Protein AF-A0A850HTK0-F1 (afdb_monomer_lite)

Foldseek 3Di:
DDFDFDFPPDPDDTDRDTDDQLLAEEAQEEQPAPVCDVVNVVVVVVVCVVVVRPHYDYDYDYPAFPQQLPCPQCCPVHVRTDHDPVSNVVVVVVVVVVCVVGVD

Radius of gyration: 18.52 Å; chains: 1; bounding box: 55×26×38 Å

pLDDT: mean 82.86, std 20.65, range [35.91, 98.56]

Secondary structure (DSSP, 8-state):
---------SSS-----------EEEEEEETT-TTS-HHHHHHHHHHHHHHT-SEEEEEEETT--BTTT-TT-BSSS-TTBB--HHHHHHHHHHHHHHHHHH--

Sequence (104 aa):
MHTRDVDYAGGDASLRGYLAFNDAELVLTGADDPLTPPDQVVAFENEMRAGKVADWQVISYGNTLHGFTNPTADGSIMKSALYDARADRRSWAAMQGLFDEVLV

Structure (mmCIF, N/CA/C/O backbone):
data_AF-A0A850HTK0-F1
#
_entry.id   AF-A0A850HTK0-F1
#
loop_
_atom_site.group_PDB
_atom_site.id
_atom_site.type_symbol
_atom_site.label_atom_id
_atom_site.label_alt_id
_atom_site.label_comp_id
_atom_site.label_asym_id
_atom_site.label_entity_id
_atom_site.label_seq_id
_atom_site.pdbx_PDB_ins_code
_atom_site.Cartn_x
_atom_site.Cartn_y
_atom_site.Cartn_z
_atom_site.occupancy
_atom_site.B_iso_or_equiv
_atom_site.auth_seq_id
_atom_site.auth_comp_id
_atom_site.auth_asym_id
_atom_site.auth_atom_id
_atom_site.pdbx_PDB_model_num
ATOM 1 N N . MET A 1 1 ? -15.474 -0.619 15.183 1.00 41.69 1 MET A N 1
ATOM 2 C CA . MET A 1 1 ? -16.940 -0.444 15.098 1.00 41.69 1 MET A CA 1
ATOM 3 C C . MET A 1 1 ? -17.271 1.040 15.225 1.00 41.69 1 MET A C 1
ATOM 5 O O . MET A 1 1 ? -17.462 1.519 16.342 1.00 41.69 1 MET A O 1
ATOM 9 N N . HIS A 1 2 ? -17.282 1.800 14.123 1.00 38.28 2 HIS A N 1
ATOM 10 C CA . HIS A 1 2 ? -17.964 3.092 14.150 1.00 38.28 2 HIS A CA 1
ATOM 11 C C . HIS A 1 2 ? -19.457 2.852 13.975 1.00 38.28 2 HIS A C 1
ATOM 13 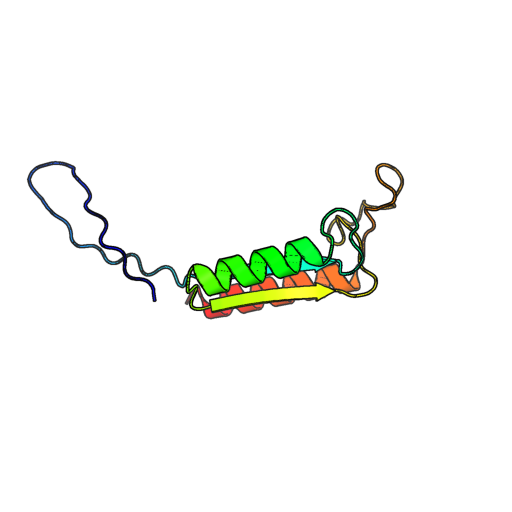O O . HIS A 1 2 ? -19.925 2.329 12.973 1.00 38.28 2 HIS A O 1
ATOM 19 N N . THR A 1 3 ? -20.220 3.234 14.987 1.00 35.91 3 THR A N 1
ATOM 20 C CA . THR A 1 3 ? -21.666 3.359 14.874 1.00 35.91 3 THR A CA 1
ATOM 21 C C . THR A 1 3 ? -21.960 4.800 14.490 1.00 35.91 3 THR A C 1
ATOM 23 O O . THR A 1 3 ? -21.690 5.711 15.277 1.00 35.91 3 THR A O 1
ATOM 26 N N . ARG A 1 4 ? -22.490 5.028 13.290 1.00 44.03 4 ARG A N 1
ATOM 27 C CA . ARG A 1 4 ? -23.138 6.294 12.942 1.00 44.03 4 ARG A CA 1
ATOM 28 C C . ARG A 1 4 ? -24.637 6.059 12.889 1.00 44.03 4 ARG A C 1
ATOM 30 O O . ARG A 1 4 ? -25.089 5.160 12.186 1.00 44.03 4 ARG A O 1
ATOM 37 N N . ASP A 1 5 ? -25.384 6.865 13.632 1.00 47.84 5 ASP A N 1
ATOM 38 C CA . ASP A 1 5 ? -26.833 6.926 13.488 1.00 47.84 5 ASP A CA 1
ATOM 39 C C . ASP A 1 5 ? -27.150 7.452 12.082 1.00 47.84 5 ASP A C 1
ATOM 41 O O . ASP A 1 5 ? -26.675 8.520 11.685 1.00 47.84 5 ASP A O 1
ATOM 45 N N . VAL A 1 6 ? -27.908 6.678 11.306 1.00 52.69 6 VAL A N 1
ATOM 46 C CA . VAL A 1 6 ? -28.411 7.095 9.994 1.00 52.69 6 VAL A CA 1
ATOM 47 C C . VAL A 1 6 ? -29.922 7.224 10.104 1.00 52.69 6 VAL A C 1
ATOM 49 O O . VAL A 1 6 ? -30.636 6.224 10.175 1.00 52.69 6 VAL A O 1
ATOM 52 N N . ASP A 1 7 ? -30.409 8.462 10.114 1.00 49.97 7 ASP A N 1
ATOM 53 C CA . ASP A 1 7 ? -31.839 8.750 10.057 1.00 49.97 7 ASP A CA 1
ATOM 54 C C . ASP A 1 7 ? -32.323 8.640 8.603 1.00 49.97 7 ASP A C 1
ATOM 56 O O . ASP A 1 7 ? -32.096 9.527 7.777 1.00 49.97 7 ASP A O 1
ATOM 60 N N . TYR A 1 8 ? -33.014 7.549 8.271 1.00 44.84 8 TYR A N 1
ATOM 61 C CA . TYR A 1 8 ? -33.751 7.444 7.011 1.00 44.84 8 TYR A CA 1
ATOM 62 C C . TYR A 1 8 ? -35.067 8.222 7.131 1.00 44.84 8 TYR A C 1
ATOM 64 O O . TYR A 1 8 ? -36.056 7.716 7.656 1.00 44.84 8 TYR A O 1
ATOM 72 N N . ALA A 1 9 ? -35.097 9.465 6.648 1.00 45.12 9 ALA A N 1
ATOM 73 C CA . ALA A 1 9 ? -36.322 10.260 6.596 1.00 45.12 9 ALA A CA 1
ATOM 74 C C . ALA A 1 9 ? -37.189 9.846 5.391 1.00 45.12 9 ALA A C 1
ATOM 76 O O . ALA A 1 9 ? -37.118 10.437 4.314 1.00 45.12 9 ALA A O 1
ATOM 77 N N . GLY A 1 10 ? -38.010 8.814 5.583 1.00 39.97 10 GLY A N 1
ATOM 78 C CA . GLY A 1 10 ? -39.035 8.377 4.636 1.00 39.97 10 GLY A CA 1
ATOM 79 C C . GLY A 1 10 ? -40.346 8.051 5.352 1.00 39.97 10 GLY A C 1
ATOM 80 O O . GLY A 1 10 ? -40.633 6.884 5.586 1.00 39.97 10 GLY A O 1
ATOM 81 N N . GLY A 1 11 ? -41.145 9.070 5.690 1.00 62.81 11 GLY A N 1
ATOM 82 C CA . GLY A 1 11 ? -42.460 8.897 6.332 1.00 62.81 11 GLY A CA 1
ATOM 83 C C . GLY A 1 11 ? -42.449 8.950 7.868 1.00 62.81 11 GLY A C 1
ATOM 84 O O . GLY A 1 11 ? -41.573 9.572 8.461 1.00 62.81 11 GLY A O 1
ATOM 85 N N . ASP A 1 12 ? -43.461 8.348 8.506 1.00 45.34 12 ASP A N 1
ATOM 86 C CA . ASP A 1 12 ? -43.731 8.388 9.958 1.00 45.34 12 ASP A CA 1
ATOM 87 C C . ASP A 1 12 ? -42.965 7.335 10.785 1.00 45.34 12 ASP A C 1
ATOM 89 O O . ASP A 1 12 ? -43.128 7.261 12.004 1.00 45.34 12 ASP A O 1
ATOM 93 N N . ALA A 1 13 ? -42.101 6.546 10.145 1.00 41.00 13 ALA A N 1
ATOM 94 C CA . ALA A 1 13 ? -41.314 5.506 10.791 1.00 41.00 13 ALA A CA 1
ATOM 95 C C . ALA A 1 13 ? -39.833 5.900 10.864 1.00 41.00 13 ALA A C 1
ATOM 97 O O . ALA A 1 13 ? -39.149 5.991 9.846 1.00 41.00 13 ALA A O 1
ATOM 98 N N . SER A 1 14 ? -39.312 6.073 12.082 1.00 42.47 14 SER A N 1
ATOM 99 C CA . SER A 1 14 ? -37.870 6.094 12.328 1.00 42.47 14 SER A CA 1
ATOM 100 C C . SER A 1 14 ? -37.374 4.663 12.549 1.00 42.47 14 SER A C 1
ATOM 102 O O . SER A 1 14 ? -37.668 4.017 13.555 1.00 42.47 14 SER A O 1
ATOM 104 N N . LEU A 1 15 ? -36.619 4.138 11.588 1.00 37.94 15 LEU A N 1
ATOM 105 C CA . LEU A 1 15 ? -35.900 2.874 11.737 1.00 37.94 15 LEU A CA 1
ATOM 106 C C . LEU A 1 15 ? -34.493 3.175 12.260 1.00 37.94 15 LEU A C 1
ATOM 108 O O . LEU A 1 15 ? -33.657 3.701 11.532 1.00 37.94 15 LEU A O 1
ATOM 112 N N . ARG A 1 16 ? -34.221 2.821 13.523 1.00 42.88 16 ARG A N 1
ATOM 113 C CA . ARG A 1 16 ? -32.848 2.751 14.046 1.00 42.88 16 ARG A CA 1
ATOM 114 C C . ARG A 1 16 ? -32.200 1.469 13.534 1.00 42.88 16 ARG A C 1
ATOM 116 O O . ARG A 1 16 ? -32.414 0.400 14.101 1.00 42.88 16 ARG A O 1
ATOM 123 N N . GLY A 1 17 ? -31.456 1.569 12.439 1.00 41.66 17 GLY A N 1
ATOM 124 C CA . GLY A 1 17 ? -30.609 0.491 11.938 1.00 41.66 17 GLY A CA 1
ATOM 125 C C . GLY A 1 17 ? -29.152 0.725 12.322 1.00 41.66 17 GLY A C 1
ATOM 126 O O . GLY A 1 17 ? -28.648 1.834 12.173 1.00 41.66 17 GLY A O 1
ATOM 127 N N . TYR A 1 18 ? -28.465 -0.320 12.780 1.00 38.84 18 TYR A N 1
ATOM 128 C CA . TYR A 1 18 ? -27.007 -0.325 12.868 1.00 38.84 18 TYR A CA 1
ATOM 129 C C . TYR A 1 18 ? -26.462 -0.894 11.556 1.00 38.84 18 TYR A C 1
ATOM 131 O O . TYR A 1 18 ? -26.616 -2.086 11.299 1.00 38.84 18 TYR A O 1
ATOM 139 N N . LEU A 1 19 ? -25.827 -0.066 10.726 1.00 40.47 19 LEU A N 1
ATOM 140 C CA . LEU A 1 19 ? -24.872 -0.568 9.738 1.00 40.47 19 LEU A CA 1
ATOM 141 C C . LEU A 1 19 ? -23.511 -0.619 10.424 1.00 40.47 19 LEU A C 1
ATOM 143 O O . LEU A 1 19 ? -22.859 0.404 10.609 1.00 40.47 19 LEU A O 1
ATOM 147 N N . ALA A 1 20 ? -23.123 -1.813 10.862 1.00 38.69 20 ALA A N 1
ATOM 148 C CA . ALA A 1 20 ? -21.749 -2.092 11.233 1.00 38.69 20 ALA A CA 1
ATOM 149 C C . ALA A 1 20 ? -21.004 -2.450 9.946 1.00 38.69 20 ALA A C 1
ATOM 151 O O . ALA A 1 20 ? -21.025 -3.598 9.515 1.00 38.69 20 ALA A O 1
ATOM 152 N N . PHE A 1 21 ? -20.385 -1.463 9.305 1.00 50.59 21 PHE A N 1
ATOM 153 C CA . PHE A 1 21 ? -19.237 -1.775 8.468 1.00 50.59 21 PHE A CA 1
ATOM 154 C C . PHE A 1 21 ? -18.053 -1.945 9.421 1.00 50.59 21 PHE A C 1
ATOM 156 O O . PHE A 1 21 ? -17.841 -1.135 10.328 1.00 50.59 21 PHE A O 1
ATOM 163 N N . ASN A 1 22 ? -17.314 -3.039 9.280 1.00 56.38 22 ASN A N 1
ATOM 164 C CA . ASN A 1 22 ? -15.960 -3.071 9.804 1.00 56.38 22 ASN A CA 1
ATOM 165 C C . ASN A 1 22 ? -15.177 -2.078 8.936 1.00 56.38 22 ASN A C 1
ATOM 167 O O . ASN A 1 22 ? -14.883 -2.380 7.785 1.00 56.38 22 ASN A O 1
ATOM 171 N N . ASP A 1 23 ? -14.9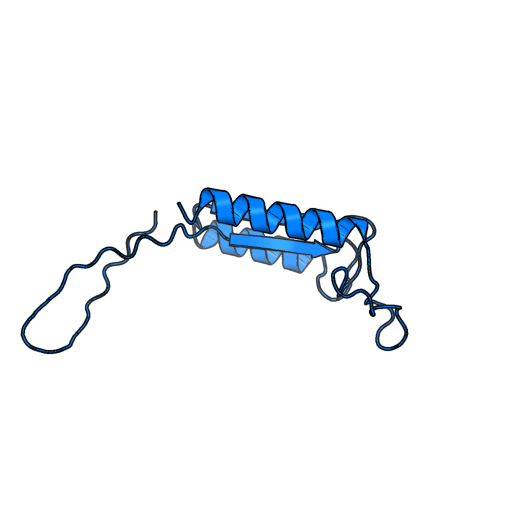69 -0.858 9.443 1.00 72.44 23 ASP A N 1
ATOM 172 C CA . ASP A 1 23 ? -14.231 0.219 8.766 1.00 72.44 23 ASP A CA 1
ATOM 173 C C . ASP A 1 23 ? -12.729 -0.110 8.712 1.00 72.44 23 ASP A C 1
ATOM 175 O O . ASP A 1 23 ? -11.917 0.558 9.355 1.00 72.44 23 ASP A O 1
ATOM 179 N N . ALA A 1 24 ? -12.384 -1.195 8.022 1.00 87.44 24 ALA A N 1
ATOM 180 C CA . ALA A 1 24 ? -11.019 -1.642 7.829 1.00 87.44 24 ALA A CA 1
ATOM 181 C C . ALA A 1 24 ? -10.518 -1.158 6.465 1.00 87.44 24 ALA A C 1
ATOM 183 O O . ALA A 1 24 ? -11.056 -1.535 5.422 1.00 87.44 24 ALA A O 1
ATOM 184 N N . GLU A 1 25 ? -9.497 -0.306 6.480 1.00 90.75 25 GLU A N 1
ATOM 185 C CA . GLU A 1 25 ? -8.916 0.297 5.278 1.00 90.75 25 GLU A CA 1
ATOM 186 C C . GLU A 1 25 ? -7.559 -0.348 4.953 1.00 90.75 25 GLU A C 1
ATOM 188 O O . GLU A 1 25 ? -6.679 -0.427 5.809 1.00 90.75 25 GLU A O 1
ATOM 193 N N . LEU A 1 26 ? -7.345 -0.784 3.710 1.00 95.25 26 LEU A N 1
ATOM 194 C CA . LEU A 1 26 ? -6.087 -1.404 3.279 1.00 95.25 26 LEU A CA 1
ATOM 195 C C . LEU A 1 26 ? -5.545 -0.729 2.022 1.00 95.25 26 LEU A C 1
ATOM 197 O O . LEU A 1 26 ? -6.120 -0.839 0.940 1.00 95.25 26 LEU A O 1
ATOM 201 N N . VAL A 1 27 ? -4.372 -0.113 2.153 1.00 96.75 27 VAL A N 1
ATOM 202 C CA . VAL A 1 27 ? -3.631 0.489 1.043 1.00 96.75 27 VAL A CA 1
ATOM 203 C C . VAL A 1 27 ? -2.441 -0.391 0.671 1.00 96.75 27 VAL A C 1
ATOM 205 O O . VAL A 1 27 ? -1.604 -0.729 1.508 1.00 96.75 27 VAL A O 1
ATOM 208 N N . LEU A 1 28 ? -2.343 -0.739 -0.611 1.00 97.56 28 LEU A N 1
ATOM 209 C CA . LEU A 1 28 ? -1.305 -1.603 -1.178 1.00 97.56 28 LEU A CA 1
ATOM 210 C C . LEU A 1 28 ? -0.553 -0.813 -2.250 1.00 97.56 28 LEU A C 1
ATOM 212 O O . LEU A 1 28 ? -1.118 -0.515 -3.301 1.00 97.56 28 LEU A O 1
ATOM 216 N N . THR A 1 29 ? 0.706 -0.454 -1.997 1.00 97.00 29 THR A N 1
ATOM 217 C CA . THR A 1 29 ? 1.448 0.481 -2.859 1.00 97.00 29 THR A CA 1
ATOM 218 C C . THR A 1 29 ? 2.852 -0.008 -3.210 1.00 97.00 29 THR A C 1
ATOM 220 O O . THR A 1 29 ? 3.459 -0.800 -2.486 1.00 97.00 29 THR A O 1
ATOM 223 N N . GLY A 1 30 ? 3.380 0.456 -4.343 1.00 96.31 30 GLY A N 1
ATOM 224 C CA . GLY A 1 30 ? 4.780 0.269 -4.709 1.00 96.31 30 GLY A CA 1
ATOM 225 C C . GLY A 1 30 ? 5.658 1.286 -3.982 1.00 96.31 30 GLY A C 1
ATOM 226 O O . GLY A 1 30 ? 5.403 2.482 -4.056 1.00 96.31 30 GLY A O 1
ATOM 227 N N . ALA A 1 31 ? 6.698 0.834 -3.281 1.00 95.56 31 ALA A N 1
ATOM 228 C CA . ALA A 1 31 ? 7.564 1.724 -2.503 1.00 95.56 31 ALA A CA 1
ATOM 229 C C . ALA A 1 31 ? 8.423 2.656 -3.376 1.00 95.56 31 ALA A C 1
ATOM 231 O O . ALA A 1 31 ? 8.900 3.674 -2.881 1.00 95.56 31 ALA A O 1
ATOM 232 N N . ASP A 1 32 ? 8.616 2.304 -4.650 1.00 95.38 32 ASP A N 1
ATOM 233 C CA . ASP A 1 32 ? 9.405 3.079 -5.609 1.00 95.38 32 ASP A CA 1
ATOM 234 C C . ASP A 1 32 ? 8.520 3.791 -6.644 1.00 95.38 32 ASP A C 1
ATOM 236 O O . ASP A 1 32 ? 9.040 4.362 -7.602 1.00 95.38 32 ASP A O 1
ATOM 240 N N . ASP A 1 33 ? 7.190 3.751 -6.481 1.00 93.44 33 ASP A N 1
ATOM 241 C CA . ASP A 1 33 ? 6.243 4.400 -7.386 1.00 93.44 33 ASP A CA 1
ATOM 242 C C . ASP A 1 33 ? 6.378 5.936 -7.309 1.00 93.44 33 ASP A C 1
ATOM 244 O O . ASP A 1 33 ? 5.989 6.543 -6.309 1.00 93.44 33 ASP A O 1
ATOM 248 N N . PRO A 1 34 ? 6.866 6.613 -8.367 1.00 91.94 34 PRO A N 1
ATOM 249 C CA . PRO A 1 34 ? 6.995 8.067 -8.357 1.00 91.94 34 PRO A CA 1
ATOM 250 C C . PRO A 1 34 ? 5.644 8.792 -8.427 1.00 91.94 34 PRO A C 1
ATOM 252 O O . PRO A 1 34 ? 5.605 10.003 -8.212 1.00 91.94 34 PRO A O 1
ATOM 255 N N . LEU A 1 35 ? 4.549 8.091 -8.749 1.00 91.25 35 LEU A N 1
ATOM 256 C CA . LEU A 1 35 ? 3.193 8.640 -8.698 1.00 91.25 35 LEU A CA 1
ATOM 257 C C . LEU A 1 35 ? 2.617 8.627 -7.277 1.00 91.25 35 LEU A C 1
ATOM 259 O O . LEU A 1 35 ? 1.708 9.408 -6.999 1.00 91.25 35 LEU A O 1
ATOM 263 N N . THR A 1 36 ? 3.184 7.804 -6.389 1.00 89.31 36 THR A N 1
ATOM 264 C CA . THR A 1 36 ? 2.808 7.698 -4.972 1.00 89.31 36 THR A CA 1
ATOM 265 C C . THR A 1 36 ? 4.047 7.904 -4.087 1.00 89.31 36 THR A C 1
ATOM 267 O O . THR A 1 36 ? 4.524 6.965 -3.446 1.00 89.31 36 THR A O 1
ATOM 270 N N . PRO A 1 37 ? 4.626 9.119 -4.062 1.00 90.50 37 PRO A N 1
ATOM 271 C CA . PRO A 1 37 ? 5.846 9.379 -3.310 1.00 90.50 37 PRO A CA 1
ATOM 272 C C . PRO A 1 37 ? 5.645 9.192 -1.789 1.00 90.50 37 PRO A C 1
ATOM 274 O O . PRO A 1 37 ? 4.518 9.271 -1.289 1.00 90.50 37 PRO A O 1
ATOM 277 N N . PRO A 1 38 ? 6.726 8.954 -1.016 1.00 90.06 38 PRO A N 1
ATOM 278 C CA . PRO A 1 38 ? 6.627 8.605 0.406 1.00 90.06 38 PRO A CA 1
ATOM 279 C C . PRO A 1 38 ? 5.881 9.627 1.276 1.00 90.06 38 PRO A C 1
ATOM 281 O O . PRO A 1 38 ? 5.270 9.261 2.278 1.00 90.06 38 PRO A O 1
ATOM 284 N N . ASP A 1 39 ? 5.911 10.905 0.908 1.00 92.12 39 ASP A N 1
ATOM 285 C CA . ASP A 1 39 ? 5.183 11.973 1.593 1.00 92.12 39 ASP A CA 1
ATOM 286 C C . ASP A 1 39 ? 3.660 11.827 1.469 1.00 92.12 39 ASP A C 1
ATOM 288 O O . ASP A 1 39 ? 2.955 12.145 2.425 1.00 92.12 39 ASP A O 1
ATOM 292 N N . GLN A 1 40 ? 3.147 11.284 0.359 1.00 92.88 40 GLN A N 1
ATOM 293 C CA . GLN A 1 40 ? 1.722 10.961 0.229 1.00 92.88 40 GLN A CA 1
ATOM 294 C C . GLN A 1 40 ? 1.317 9.799 1.135 1.00 92.88 40 GLN A C 1
ATOM 296 O O . GLN A 1 40 ? 0.258 9.860 1.756 1.00 92.88 40 GLN A O 1
ATOM 301 N N . VAL A 1 41 ? 2.171 8.779 1.272 1.00 92.94 41 VAL A N 1
ATOM 302 C CA . VAL A 1 41 ? 1.935 7.683 2.226 1.00 92.94 41 VAL A CA 1
ATOM 303 C C . VAL A 1 41 ? 1.876 8.235 3.650 1.00 92.94 41 VAL A C 1
ATOM 305 O O . VAL A 1 41 ? 0.914 7.987 4.370 1.00 92.94 41 VAL A O 1
ATOM 308 N N . VAL A 1 42 ? 2.845 9.071 4.034 1.00 94.88 42 VAL A N 1
ATOM 309 C CA . VAL A 1 42 ? 2.856 9.727 5.352 1.00 94.88 42 VAL A CA 1
ATOM 310 C C . VAL A 1 42 ? 1.625 10.616 5.556 1.00 94.88 42 VAL A C 1
ATOM 312 O O . VAL A 1 42 ? 1.055 10.634 6.649 1.00 94.88 42 VAL A O 1
ATOM 315 N N . ALA A 1 43 ? 1.197 11.355 4.530 1.00 93.88 43 ALA A N 1
ATOM 316 C CA . ALA A 1 43 ? -0.002 12.183 4.592 1.00 93.88 43 ALA A CA 1
ATOM 317 C C . ALA A 1 43 ? -1.263 11.338 4.829 1.00 93.88 43 ALA A C 1
ATOM 319 O O . ALA A 1 43 ? -2.035 11.666 5.730 1.00 93.88 43 ALA A O 1
ATOM 320 N N . PHE A 1 44 ? -1.419 10.228 4.103 1.00 92.38 44 PHE A N 1
ATOM 321 C CA . PHE A 1 44 ? -2.514 9.278 4.298 1.00 92.38 44 PHE A CA 1
ATOM 322 C C . PHE A 1 44 ? -2.518 8.703 5.720 1.00 92.38 44 PHE A C 1
ATOM 324 O O . PHE A 1 44 ? -3.539 8.747 6.404 1.00 92.38 44 PHE A O 1
ATOM 331 N N . GLU A 1 45 ? -1.372 8.234 6.223 1.00 93.00 45 GLU A N 1
ATOM 332 C CA . GLU A 1 45 ? -1.293 7.716 7.594 1.00 93.00 45 GLU A CA 1
ATOM 333 C C . GLU A 1 45 ? -1.698 8.774 8.635 1.00 93.00 45 GLU A C 1
ATOM 335 O O . GLU A 1 45 ? -2.355 8.470 9.633 1.00 93.00 45 GLU A O 1
ATOM 340 N N . ASN A 1 46 ? -1.302 10.033 8.425 1.00 93.44 46 ASN A N 1
ATOM 341 C CA . ASN A 1 46 ? -1.685 11.136 9.301 1.00 93.44 46 ASN A CA 1
ATOM 342 C C . ASN A 1 46 ? -3.185 11.434 9.228 1.00 93.44 46 ASN A C 1
ATOM 344 O O . ASN A 1 46 ? -3.782 11.719 10.266 1.00 93.44 46 ASN A O 1
ATOM 348 N N . GLU A 1 47 ? -3.798 11.335 8.048 1.00 89.75 47 GLU A N 1
ATOM 349 C CA . GLU A 1 47 ? -5.246 11.458 7.868 1.00 89.75 47 GLU A CA 1
ATOM 350 C C . GLU A 1 47 ? -5.996 10.353 8.621 1.00 89.75 47 GLU A C 1
ATOM 352 O O . GLU A 1 47 ? -6.903 10.659 9.397 1.00 89.75 47 GLU A O 1
ATOM 357 N N . MET A 1 48 ? -5.563 9.094 8.499 1.00 89.88 48 MET A N 1
ATOM 358 C CA . MET A 1 48 ? -6.162 7.969 9.229 1.00 89.88 48 MET A CA 1
ATOM 359 C C . MET A 1 48 ? -6.066 8.160 10.750 1.00 89.88 48 MET A C 1
ATOM 361 O O . MET A 1 48 ? -7.049 7.976 11.476 1.00 89.88 48 MET A O 1
ATOM 365 N N . ARG A 1 49 ? -4.902 8.609 11.247 1.00 89.94 49 ARG A N 1
ATOM 366 C CA . ARG A 1 49 ? -4.695 8.937 12.671 1.00 89.94 49 ARG A CA 1
ATOM 367 C C . ARG A 1 49 ? -5.584 10.094 13.127 1.00 89.94 49 ARG A C 1
ATOM 369 O O . ARG A 1 49 ? -6.207 10.001 14.184 1.00 89.94 49 ARG A O 1
ATOM 376 N N . ALA A 1 50 ? -5.654 11.177 12.353 1.00 89.62 50 ALA A N 1
ATOM 377 C CA . ALA A 1 50 ? -6.466 12.350 12.674 1.00 89.62 50 ALA A CA 1
ATOM 378 C C . ALA A 1 50 ? -7.970 12.029 12.665 1.00 89.62 50 ALA A C 1
ATOM 380 O O . ALA A 1 50 ? -8.702 12.480 13.549 1.00 89.62 50 ALA A O 1
ATOM 381 N N . GLY A 1 51 ? -8.407 11.203 11.712 1.00 86.62 51 GLY A N 1
ATOM 382 C CA . GLY A 1 51 ? -9.770 10.686 11.600 1.00 86.62 51 GLY A CA 1
ATOM 383 C C . GLY A 1 51 ? -10.132 9.650 12.664 1.00 86.62 51 GLY A C 1
ATOM 384 O O . GLY A 1 51 ? -11.310 9.346 12.824 1.00 86.62 51 GLY A O 1
ATOM 385 N N . LYS A 1 52 ? -9.147 9.153 13.430 1.00 88.75 52 LYS A N 1
ATOM 386 C CA . LYS A 1 52 ? -9.304 8.073 14.417 1.00 88.75 52 LYS A CA 1
ATOM 387 C C . LYS A 1 52 ? -9.894 6.801 13.799 1.00 88.75 52 LYS A C 1
ATOM 389 O O . LYS A 1 52 ? -10.693 6.121 14.446 1.00 88.75 52 LYS A O 1
ATOM 394 N N . VAL A 1 53 ? -9.487 6.493 12.566 1.00 85.12 53 VAL A N 1
ATOM 395 C CA . VAL A 1 53 ? -9.844 5.240 11.893 1.00 85.12 53 VAL A CA 1
ATOM 396 C C . VAL A 1 53 ? -9.300 4.088 12.730 1.00 85.12 53 VAL A C 1
ATOM 398 O O . VAL A 1 53 ? -8.119 4.069 13.082 1.00 85.12 53 VAL A O 1
ATOM 401 N N . ALA A 1 54 ? -10.193 3.186 13.132 1.00 87.31 54 ALA A N 1
ATOM 402 C CA . ALA A 1 54 ? -9.888 2.165 14.128 1.00 87.31 54 ALA A CA 1
ATOM 403 C C . ALA A 1 54 ? -8.987 1.052 13.579 1.00 87.31 54 ALA A C 1
ATOM 405 O O . ALA A 1 54 ? -8.173 0.521 14.332 1.00 87.31 54 ALA A O 1
ATOM 406 N N . ASP A 1 55 ? -9.135 0.723 12.296 1.00 91.44 55 ASP A N 1
ATOM 407 C CA . ASP A 1 55 ? -8.401 -0.345 11.632 1.00 91.44 55 ASP A CA 1
ATOM 408 C C . ASP A 1 55 ? -7.977 0.112 10.235 1.00 91.44 55 ASP A C 1
ATOM 410 O O . ASP A 1 55 ? -8.800 0.366 9.359 1.00 91.44 55 ASP A O 1
ATOM 414 N N . TRP A 1 56 ? -6.676 0.307 10.051 1.00 93.62 56 TRP A N 1
ATOM 415 C CA . TRP A 1 56 ? -6.115 0.651 8.756 1.00 93.62 56 TRP A CA 1
ATOM 416 C C . TRP A 1 56 ? -4.706 0.093 8.622 1.00 93.62 56 TRP A C 1
ATOM 418 O O . TRP A 1 56 ? -3.947 0.004 9.593 1.00 93.62 56 TRP A O 1
ATOM 428 N N . GLN A 1 57 ? -4.338 -0.255 7.395 1.00 95.69 57 GLN A N 1
ATOM 429 C CA . GLN A 1 57 ? -3.031 -0.796 7.056 1.00 95.69 57 GLN A CA 1
ATOM 430 C C . GLN A 1 57 ? -2.516 -0.167 5.764 1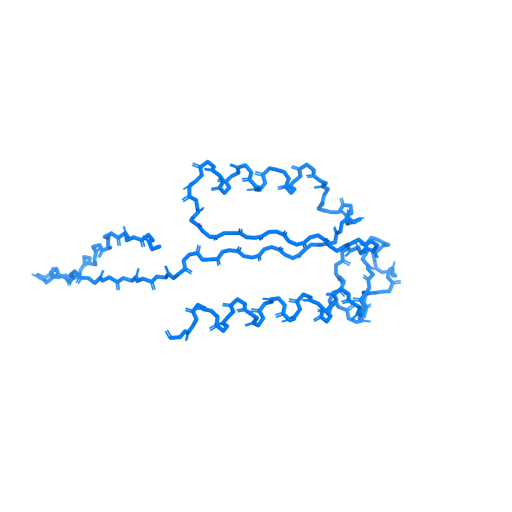.00 95.69 57 GLN A C 1
ATOM 432 O O . GLN A 1 57 ? -3.259 0.036 4.805 1.00 95.69 57 GLN A O 1
ATOM 437 N N . VAL A 1 58 ? -1.210 0.089 5.722 1.00 96.56 58 VAL A N 1
ATOM 438 C CA . VAL A 1 58 ? -0.491 0.413 4.488 1.00 96.56 58 VAL A CA 1
ATOM 439 C C . VAL A 1 58 ? 0.618 -0.613 4.307 1.00 96.56 58 VAL A C 1
ATOM 441 O O . VAL A 1 58 ? 1.434 -0.815 5.207 1.00 96.56 58 VAL A O 1
ATOM 444 N N . ILE A 1 59 ? 0.667 -1.256 3.142 1.00 97.50 59 ILE A N 1
ATOM 445 C CA . ILE A 1 59 ? 1.735 -2.183 2.766 1.00 97.50 59 ILE A CA 1
ATOM 446 C C . ILE A 1 59 ? 2.470 -1.617 1.554 1.00 97.50 59 ILE A C 1
ATOM 448 O O . ILE A 1 59 ? 1.920 -1.549 0.454 1.00 97.50 59 ILE A O 1
ATOM 452 N N . SER A 1 60 ? 3.738 -1.263 1.758 1.00 96.44 60 SER A N 1
ATOM 453 C CA . SER A 1 60 ? 4.631 -0.793 0.697 1.00 96.44 60 SER A CA 1
ATOM 454 C C . SER A 1 60 ? 5.538 -1.923 0.208 1.00 96.44 60 SER A C 1
ATOM 456 O O . SER A 1 60 ? 6.344 -2.475 0.964 1.00 96.44 60 SER A O 1
ATOM 458 N N . TYR A 1 61 ? 5.437 -2.271 -1.072 1.00 97.44 61 TYR A N 1
ATOM 459 C CA . TYR A 1 61 ? 6.261 -3.300 -1.702 1.00 97.44 61 TYR A CA 1
ATOM 460 C C . TYR A 1 61 ? 7.553 -2.689 -2.257 1.00 97.44 61 TYR A C 1
ATOM 462 O O . TYR A 1 61 ? 7.524 -1.870 -3.166 1.00 97.44 61 TYR A O 1
ATOM 470 N N . GLY A 1 62 ? 8.707 -3.076 -1.707 1.00 96.19 62 GLY A N 1
ATOM 471 C CA . GLY A 1 62 ? 10.013 -2.614 -2.201 1.00 96.19 62 GLY A CA 1
ATOM 472 C C . GLY A 1 62 ? 10.350 -3.158 -3.588 1.00 96.19 62 GLY A C 1
ATOM 473 O O . GLY A 1 62 ? 10.039 -4.321 -3.865 1.00 96.19 62 GLY A O 1
ATOM 474 N N . ASN A 1 63 ? 11.055 -2.369 -4.402 1.00 96.38 63 ASN A N 1
ATOM 475 C CA . ASN A 1 63 ? 11.394 -2.655 -5.801 1.00 96.38 63 ASN A CA 1
ATOM 476 C C . ASN A 1 63 ? 10.158 -2.737 -6.707 1.00 96.38 63 ASN A C 1
ATOM 478 O O . ASN A 1 63 ? 10.138 -3.515 -7.660 1.00 96.38 63 ASN A O 1
ATOM 482 N N . THR A 1 64 ? 9.111 -1.978 -6.382 1.00 97.00 64 THR A N 1
ATOM 483 C CA . THR A 1 64 ? 7.809 -2.056 -7.048 1.00 97.00 64 THR A CA 1
ATOM 484 C C . THR A 1 64 ? 7.341 -0.661 -7.454 1.00 97.00 64 THR A C 1
ATOM 486 O O . THR A 1 64 ? 7.343 0.265 -6.644 1.00 97.00 64 THR A O 1
ATOM 489 N N . LEU A 1 65 ? 6.952 -0.537 -8.724 1.00 95.75 65 LEU A N 1
ATOM 490 C CA . LEU A 1 65 ? 6.517 0.695 -9.383 1.00 95.75 65 LEU A CA 1
ATOM 491 C C . LEU A 1 65 ? 4.985 0.757 -9.505 1.00 95.75 65 LEU A C 1
ATOM 493 O O . LEU A 1 65 ? 4.275 -0.119 -9.007 1.00 95.75 65 LEU A O 1
ATOM 497 N N . HIS A 1 66 ? 4.471 1.778 -10.194 1.00 95.00 66 HIS A N 1
ATOM 498 C CA . HIS A 1 66 ? 3.047 1.897 -10.486 1.00 95.00 66 HIS A CA 1
ATOM 499 C C . HIS A 1 66 ? 2.522 0.692 -11.281 1.00 95.00 66 HIS A C 1
ATOM 501 O O . HIS A 1 66 ? 3.248 0.066 -12.057 1.00 95.00 66 HIS A O 1
ATOM 507 N N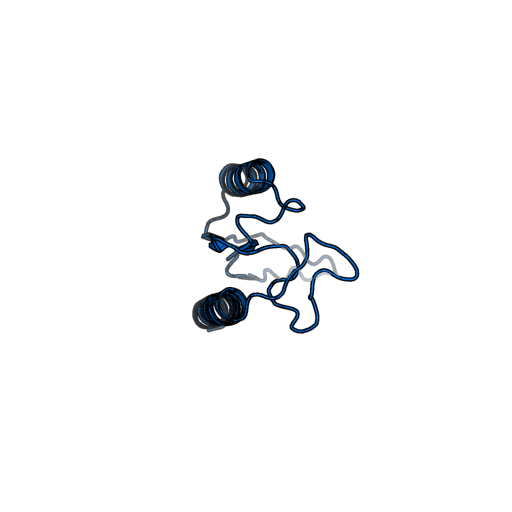 . GLY A 1 67 ? 1.231 0.384 -11.136 1.00 92.62 67 GLY A N 1
ATOM 508 C CA . GLY A 1 67 ? 0.571 -0.640 -11.952 1.00 92.62 67 GLY A CA 1
ATOM 509 C C . GLY A 1 67 ? 1.151 -2.050 -11.793 1.00 92.62 67 GLY A C 1
ATOM 510 O O . GLY A 1 67 ? 1.029 -2.859 -12.710 1.00 92.62 67 GLY A O 1
ATOM 511 N N . PHE A 1 68 ? 1.769 -2.354 -10.648 1.00 96.94 68 PHE A N 1
ATOM 512 C CA . PHE A 1 68 ? 2.471 -3.617 -10.405 1.00 96.94 68 PHE A CA 1
ATOM 513 C C . PHE A 1 68 ? 1.595 -4.873 -10.468 1.00 96.94 68 PHE A C 1
ATOM 515 O O . PHE A 1 68 ? 2.135 -5.972 -10.563 1.00 96.94 68 PHE A O 1
ATOM 522 N N . THR A 1 69 ? 0.270 -4.718 -10.437 1.00 96.62 69 THR A N 1
ATOM 523 C CA . THR A 1 69 ? -0.730 -5.785 -10.589 1.00 96.62 69 THR A CA 1
ATOM 524 C C . THR A 1 69 ? -1.179 -5.997 -12.034 1.00 96.62 69 THR A C 1
ATOM 526 O O . THR A 1 69 ? -1.910 -6.941 -12.311 1.00 96.62 69 THR A O 1
ATOM 529 N N . ASN A 1 70 ? -0.774 -5.134 -12.974 1.00 95.94 70 ASN A N 1
ATOM 530 C CA . ASN A 1 70 ? -1.140 -5.260 -14.380 1.00 95.94 70 ASN A CA 1
ATOM 531 C C . ASN A 1 70 ? -0.048 -6.025 -15.150 1.00 95.94 70 ASN A C 1
ATOM 533 O O . ASN A 1 70 ? 1.003 -5.440 -15.414 1.00 95.94 70 ASN A O 1
ATOM 537 N N . PRO A 1 71 ? -0.290 -7.267 -15.614 1.00 95.44 71 PRO A N 1
ATOM 538 C CA . PRO A 1 71 ? 0.710 -8.060 -16.333 1.00 95.44 71 PRO A CA 1
ATOM 539 C C . PRO A 1 71 ? 1.191 -7.444 -17.651 1.00 95.44 71 PRO A C 1
ATOM 541 O O . PRO A 1 71 ? 2.227 -7.851 -18.170 1.00 95.44 71 PRO A O 1
ATOM 544 N N . THR A 1 72 ? 0.446 -6.487 -18.215 1.00 95.69 72 THR A N 1
ATOM 545 C CA . THR A 1 72 ? 0.821 -5.795 -19.456 1.00 95.69 72 THR A CA 1
ATOM 546 C C . THR A 1 72 ? 1.621 -4.516 -19.210 1.00 95.69 72 THR A C 1
ATOM 548 O O . THR A 1 72 ? 1.965 -3.832 -20.171 1.00 95.69 72 THR A O 1
ATOM 551 N N . ALA A 1 73 ? 1.875 -4.138 -17.954 1.00 94.06 73 ALA A N 1
ATOM 552 C CA . ALA A 1 73 ? 2.700 -2.983 -17.632 1.00 94.06 73 ALA A CA 1
ATOM 553 C C . ALA A 1 73 ? 4.179 -3.338 -17.844 1.00 94.06 73 ALA A C 1
ATOM 555 O O . ALA A 1 73 ? 4.801 -3.988 -17.009 1.00 94.06 73 ALA A O 1
ATOM 556 N N . ASP A 1 74 ? 4.741 -2.923 -18.975 1.00 93.75 74 ASP A N 1
ATOM 557 C CA . ASP A 1 74 ? 6.125 -3.201 -19.386 1.00 93.75 74 ASP A CA 1
ATOM 558 C C . ASP A 1 74 ? 6.996 -1.931 -19.471 1.00 93.75 74 ASP A C 1
ATOM 560 O O . ASP A 1 74 ? 8.124 -1.964 -19.962 1.00 93.75 74 ASP A O 1
ATOM 564 N N . GLY A 1 75 ? 6.472 -0.791 -19.016 1.00 92.62 75 GLY A N 1
ATOM 565 C CA . GLY A 1 75 ? 7.139 0.503 -19.104 1.00 92.62 75 GLY A CA 1
ATOM 566 C C . GLY A 1 75 ? 7.022 1.216 -20.460 1.00 92.62 75 GLY A C 1
ATOM 567 O O . GLY A 1 75 ? 7.524 2.336 -20.582 1.00 92.62 75 GLY A O 1
ATOM 568 N N . SER A 1 76 ? 6.374 0.621 -21.473 1.00 92.44 76 SER A N 1
ATOM 569 C CA . SER A 1 76 ? 6.291 1.191 -22.832 1.00 92.44 76 SER A CA 1
ATOM 570 C C . SER A 1 76 ? 5.420 2.450 -22.913 1.00 92.44 76 SER A C 1
ATOM 572 O O . SER A 1 76 ? 5.807 3.427 -23.554 1.00 92.44 76 SER A O 1
ATOM 574 N N . ILE A 1 77 ? 4.269 2.448 -22.234 1.00 89.00 77 ILE A N 1
ATOM 575 C CA . ILE A 1 77 ? 3.349 3.597 -22.150 1.00 89.00 77 ILE A CA 1
ATOM 576 C C . ILE A 1 77 ? 3.831 4.591 -21.088 1.00 89.00 77 ILE A C 1
ATOM 578 O O . ILE A 1 77 ? 3.787 5.803 -21.285 1.00 89.00 77 ILE A O 1
ATOM 582 N N . MET A 1 78 ? 4.303 4.075 -19.955 1.00 89.94 78 MET A N 1
ATOM 583 C CA . MET A 1 78 ? 4.747 4.865 -18.816 1.00 89.94 78 MET A CA 1
ATOM 584 C C . MET A 1 78 ? 5.907 4.144 -18.138 1.00 89.94 78 MET A C 1
ATOM 586 O O . MET A 1 78 ? 5.710 3.093 -17.542 1.00 89.94 78 MET A O 1
ATOM 590 N N . LYS A 1 79 ? 7.111 4.724 -18.181 1.00 91.94 79 LYS A N 1
ATOM 591 C CA . LYS A 1 79 ? 8.323 4.104 -17.610 1.00 91.94 79 LYS A CA 1
ATOM 592 C C . LYS A 1 79 ? 8.229 3.822 -16.109 1.00 91.94 79 LYS A C 1
ATOM 594 O O . LYS A 1 79 ? 8.931 2.952 -15.613 1.00 91.94 79 LYS A O 1
ATOM 599 N N . SER A 1 80 ? 7.388 4.570 -15.400 1.00 90.94 80 SER A N 1
ATOM 600 C CA . SER A 1 80 ? 7.103 4.389 -13.977 1.00 90.94 80 SER A CA 1
ATOM 601 C C . SER A 1 80 ? 6.015 3.355 -13.691 1.00 90.94 80 SER A C 1
ATOM 603 O O . SER A 1 80 ? 5.616 3.236 -12.540 1.00 90.94 80 SER A O 1
ATOM 605 N N . ALA A 1 81 ? 5.526 2.629 -14.701 1.00 93.56 81 ALA A N 1
ATOM 606 C CA . ALA A 1 81 ? 4.563 1.551 -14.538 1.00 93.56 81 ALA A CA 1
ATOM 607 C C . ALA A 1 81 ? 5.150 0.228 -15.042 1.00 93.56 81 ALA A C 1
ATOM 609 O O . ALA A 1 81 ? 5.423 0.076 -16.236 1.00 93.56 81 ALA A O 1
ATOM 610 N N . LEU A 1 82 ? 5.344 -0.726 -14.132 1.00 95.81 82 LEU A N 1
ATOM 611 C CA . LEU A 1 82 ? 5.956 -2.018 -14.433 1.00 95.81 82 LEU A CA 1
ATOM 612 C C . LEU A 1 82 ? 5.336 -3.115 -13.570 1.00 95.81 82 LEU A C 1
ATOM 614 O O . LEU A 1 82 ? 5.226 -2.970 -12.353 1.00 95.81 82 LEU A O 1
ATOM 618 N N . TYR A 1 83 ? 4.988 -4.229 -14.205 1.00 97.25 83 TYR A N 1
ATOM 619 C CA . TYR A 1 83 ? 4.479 -5.418 -13.541 1.00 97.25 83 TYR A CA 1
ATOM 620 C C . TYR A 1 83 ? 5.517 -6.024 -12.583 1.00 97.25 83 TYR A C 1
ATOM 622 O O . TYR A 1 83 ? 6.661 -6.273 -12.969 1.00 97.25 83 TYR A O 1
ATOM 630 N N 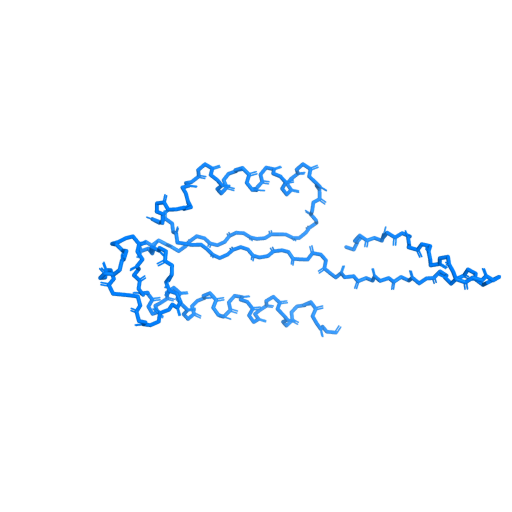. ASP A 1 84 ? 5.098 -6.346 -11.355 1.00 97.88 84 ASP A N 1
ATOM 631 C CA . ASP A 1 84 ? 5.885 -7.129 -10.395 1.00 97.88 84 ASP A CA 1
ATOM 632 C C . ASP A 1 84 ? 5.034 -8.310 -9.912 1.00 97.88 84 ASP A C 1
ATOM 634 O O . ASP A 1 84 ? 4.219 -8.197 -8.997 1.00 97.88 84 ASP A O 1
ATOM 638 N N . ALA A 1 85 ? 5.280 -9.486 -10.493 1.00 97.94 85 ALA A N 1
ATOM 639 C CA . ALA A 1 85 ? 4.546 -10.714 -10.183 1.00 97.94 85 ALA A CA 1
ATOM 640 C C . ALA A 1 85 ? 4.611 -11.135 -8.703 1.00 97.94 85 ALA A C 1
ATOM 642 O O . ALA A 1 85 ? 3.783 -11.920 -8.237 1.00 97.94 85 ALA A O 1
ATOM 643 N N . ARG A 1 86 ? 5.631 -10.702 -7.955 1.00 98.50 86 ARG A N 1
ATOM 644 C CA . ARG A 1 86 ? 5.750 -10.991 -6.522 1.00 98.50 86 ARG A CA 1
ATOM 645 C C . ARG A 1 86 ? 4.894 -10.012 -5.723 1.00 98.50 86 ARG A C 1
ATOM 647 O O . ARG A 1 86 ? 4.225 -10.467 -4.795 1.00 98.50 86 ARG A O 1
ATOM 654 N N . ALA A 1 87 ? 4.930 -8.719 -6.043 1.00 98.06 87 ALA A N 1
ATOM 655 C CA . ALA A 1 87 ? 4.083 -7.719 -5.393 1.00 98.06 87 ALA A CA 1
ATOM 656 C C . ALA A 1 87 ? 2.599 -7.985 -5.672 1.00 98.06 87 ALA A C 1
ATOM 658 O O . ALA A 1 87 ? 1.815 -8.013 -4.729 1.00 98.06 87 ALA A O 1
ATOM 659 N N . ASP A 1 88 ? 2.249 -8.323 -6.916 1.00 98.50 88 ASP A N 1
ATOM 660 C CA . ASP A 1 88 ? 0.897 -8.713 -7.325 1.00 98.50 88 ASP A CA 1
ATOM 661 C C . ASP A 1 88 ? 0.342 -9.845 -6.443 1.00 98.50 88 ASP A C 1
ATOM 663 O O . ASP A 1 88 ? -0.589 -9.640 -5.661 1.00 98.50 88 ASP A O 1
ATOM 667 N N . ARG A 1 89 ? 1.019 -11.003 -6.415 1.00 98.56 89 ARG A N 1
ATOM 668 C CA . ARG A 1 89 ? 0.596 -12.145 -5.581 1.00 98.56 89 ARG A CA 1
ATOM 669 C C . ARG A 1 89 ? 0.469 -11.806 -4.095 1.00 98.56 89 ARG A C 1
ATOM 671 O O . ARG A 1 89 ? -0.421 -12.327 -3.427 1.00 98.56 89 ARG A O 1
ATOM 678 N N . ARG A 1 90 ? 1.376 -10.988 -3.552 1.00 98.56 90 ARG A N 1
ATOM 679 C CA . ARG A 1 90 ? 1.350 -10.600 -2.131 1.00 98.56 90 A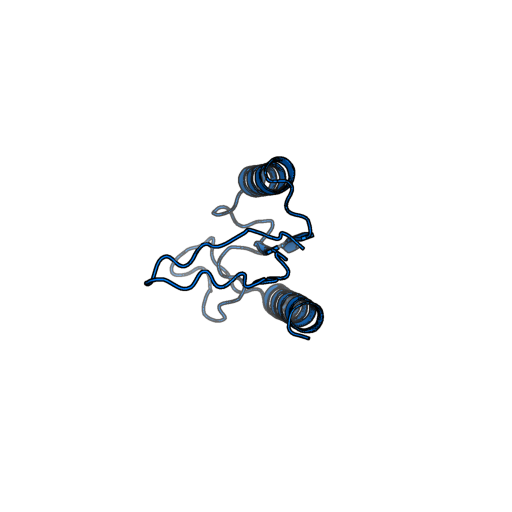RG A CA 1
ATOM 680 C C . ARG A 1 90 ? 0.200 -9.645 -1.827 1.00 98.56 90 ARG A C 1
ATOM 682 O O . ARG A 1 90 ? -0.445 -9.812 -0.798 1.00 98.56 90 ARG A O 1
ATOM 689 N N . SER A 1 91 ? -0.056 -8.690 -2.716 1.00 98.19 91 SER A N 1
ATOM 690 C CA . SER A 1 91 ? -1.159 -7.736 -2.597 1.00 98.19 91 SER A CA 1
ATOM 691 C C . SER A 1 91 ? -2.514 -8.436 -2.660 1.00 98.19 91 SER A C 1
ATOM 693 O O . SER A 1 91 ? -3.370 -8.205 -1.810 1.00 98.19 91 SER A O 1
ATOM 695 N N . TRP A 1 92 ? -2.655 -9.411 -3.559 1.00 97.94 92 TRP A N 1
ATOM 696 C CA . TRP A 1 92 ? -3.851 -10.238 -3.664 1.00 97.94 92 TRP A CA 1
ATOM 697 C C . TRP A 1 92 ? -4.102 -11.085 -2.409 1.00 97.94 92 TRP A C 1
ATOM 699 O O . TRP A 1 92 ? -5.237 -11.231 -1.958 1.00 97.94 92 TRP A O 1
ATOM 709 N N . ALA A 1 93 ? -3.045 -11.649 -1.817 1.00 98.38 93 ALA A N 1
ATOM 710 C CA . ALA A 1 93 ? -3.157 -12.398 -0.567 1.00 98.38 93 ALA A CA 1
ATOM 711 C C . ALA A 1 93 ? -3.549 -11.498 0.618 1.00 98.38 93 ALA A C 1
ATOM 713 O O . ALA A 1 93 ? -4.391 -11.895 1.417 1.00 98.38 93 ALA A O 1
ATOM 714 N N . ALA A 1 94 ? -2.983 -10.290 0.712 1.00 97.38 94 ALA A N 1
ATOM 715 C CA . ALA A 1 94 ? -3.336 -9.327 1.757 1.00 97.38 94 ALA A CA 1
ATOM 716 C C . ALA A 1 94 ? -4.806 -8.884 1.658 1.00 97.38 94 ALA A C 1
ATOM 718 O O . ALA A 1 94 ? -5.509 -8.881 2.663 1.00 97.38 94 ALA A O 1
ATOM 719 N N . MET A 1 95 ? -5.286 -8.593 0.443 1.00 96.56 95 MET A N 1
ATOM 720 C CA . MET A 1 95 ? -6.690 -8.249 0.192 1.00 96.56 95 MET A CA 1
ATOM 721 C C . MET A 1 95 ? -7.643 -9.377 0.612 1.00 96.56 95 MET A C 1
ATOM 723 O O . MET A 1 95 ? -8.630 -9.122 1.294 1.00 96.56 95 MET A O 1
ATOM 727 N N . GLN A 1 96 ? -7.349 -10.626 0.233 1.00 96.50 96 GLN A N 1
ATOM 728 C CA . GLN A 1 96 ? -8.161 -11.773 0.657 1.00 96.50 96 GLN A CA 1
ATOM 729 C C . GLN A 1 96 ? -8.153 -11.944 2.179 1.00 96.50 96 GLN A C 1
ATOM 731 O O . GLN A 1 96 ? -9.209 -12.161 2.755 1.00 96.50 96 GLN A O 1
ATOM 736 N N . GLY A 1 97 ? -6.992 -11.787 2.827 1.00 95.12 97 GLY A N 1
ATOM 737 C CA . GLY A 1 97 ? -6.890 -11.866 4.285 1.00 95.12 97 GLY A CA 1
ATOM 738 C C . GLY A 1 97 ? -7.771 -10.837 4.998 1.00 95.12 97 GLY A C 1
ATOM 739 O O . GLY A 1 97 ? -8.432 -11.184 5.970 1.00 95.12 97 GLY A O 1
ATOM 740 N N . LEU A 1 98 ? -7.843 -9.607 4.475 1.00 93.62 98 LEU A N 1
ATOM 741 C CA . LEU A 1 98 ? -8.772 -8.597 4.983 1.00 93.62 98 LEU A CA 1
ATOM 742 C C . LEU A 1 98 ? -10.232 -9.028 4.794 1.00 93.62 98 LEU A C 1
ATOM 744 O O . LEU A 1 98 ? -11.029 -8.928 5.720 1.00 93.62 98 LEU A O 1
ATOM 748 N N . PHE A 1 99 ? -10.599 -9.509 3.604 1.00 92.19 99 PHE A N 1
ATOM 749 C CA . PHE A 1 99 ? -11.970 -9.950 3.331 1.00 92.19 99 PHE A CA 1
ATOM 750 C C . PHE A 1 99 ? -12.405 -11.115 4.220 1.00 92.19 99 PHE A C 1
ATOM 752 O O . PHE A 1 99 ? -13.534 -11.099 4.709 1.00 92.19 99 PHE A O 1
ATOM 759 N N . ASP A 1 100 ? -11.512 -12.068 4.480 1.00 93.06 100 ASP A N 1
ATOM 760 C CA . ASP A 1 100 ? -11.759 -13.175 5.405 1.00 93.06 100 ASP A CA 1
ATOM 761 C C . ASP A 1 100 ? -11.984 -12.690 6.850 1.00 93.06 100 ASP A C 1
ATOM 763 O O . ASP A 1 100 ? -12.721 -13.327 7.599 1.00 93.06 100 ASP A O 1
ATOM 767 N N . GLU A 1 101 ? -11.374 -11.569 7.250 1.00 89.69 101 GLU A N 1
ATOM 768 C CA . GLU A 1 101 ? -11.564 -10.956 8.570 1.00 89.69 101 GLU A CA 1
ATOM 769 C C . GLU A 1 101 ? -12.885 -10.184 8.681 1.00 89.69 101 GLU A C 1
ATOM 771 O O . GLU A 1 101 ? -13.550 -10.245 9.717 1.00 89.69 101 GLU A O 1
ATOM 776 N N . VAL A 1 102 ? -13.272 -9.442 7.638 1.00 88.81 102 VAL A N 1
ATOM 777 C CA . VAL A 1 102 ? -14.349 -8.442 7.752 1.00 88.81 102 VAL A CA 1
ATOM 778 C C . VAL A 1 102 ? -15.705 -8.880 7.208 1.00 88.81 102 VAL A C 1
ATOM 780 O O . VAL A 1 102 ? -16.702 -8.263 7.580 1.00 88.81 102 VAL A O 1
ATOM 783 N N . LEU A 1 103 ? -15.763 -9.895 6.338 1.00 83.38 103 LEU A N 1
ATOM 784 C CA . LEU A 1 103 ? -16.997 -10.344 5.668 1.00 83.38 103 LEU A CA 1
ATOM 785 C C . LEU A 1 103 ? -17.653 -11.577 6.316 1.00 83.38 103 LEU A C 1
ATOM 787 O O . LEU A 1 103 ? -18.453 -12.256 5.669 1.00 83.38 103 LEU A O 1
ATOM 791 N N . VAL A 1 104 ? -17.311 -11.868 7.572 1.00 61.88 104 VAL A N 1
ATOM 792 C CA . VAL A 1 104 ? -17.840 -13.007 8.345 1.00 61.88 104 VAL A CA 1
ATOM 793 C C . VAL A 1 104 ? -19.259 -12.779 8.855 1.00 61.88 104 VAL A C 1
ATOM 795 O O . VAL A 1 104 ? -19.565 -11.651 9.304 1.00 61.88 104 VAL A O 1
#